Protein AF-D5APV6-F1 (afdb_monomer)

Mean predicted aligned error: 14.96 Å

Foldseek 3Di:
DDPPVVVVLVPVLCVQCVPQDLLVLLVVLVVCVVVVNPVVSVVSVVVSLVVSLVSVVVVVDDPVSSVVSSVVSVVSNQVSNCVVPNPCSVPPDPPPPDPPPDPPPDDPPPPPVPPPPDDDDD

Organism: Rhodobacter capsulatus (strain ATCC BAA-309 / NBRC 16581 / SB1003) (NCBI:txid272942)

Solvent-accessible surface area (backbone atoms only — not comparable to full-atom values): 7683 Å² total; per-residue (Å²): 135,74,73,72,67,62,68,59,53,81,68,41,50,60,74,70,41,77,86,67,57,39,58,66,50,28,61,65,37,46,67,31,56,74,72,63,36,57,66,62,36,49,51,54,50,50,58,52,50,51,53,52,51,54,51,41,55,76,68,69,56,56,68,70,58,48,51,49,50,52,51,52,51,51,50,50,26,50,52,38,31,31,73,73,59,36,78,70,58,70,55,84,68,81,73,70,75,69,79,76,74,74,85,72,78,74,86,76,80,78,80,78,78,84,80,81,84,88,84,82,83,135

Radius of gyration: 28.28 Å; Cα contacts (8 Å, |Δi|>4): 50; chains: 1; bounding box: 98×30×50 Å

pLDDT: mean 72.47, std 19.52, range [34.53, 94.06]

Structure (mmCIF, N/CA/C/O backbone):
data_AF-D5APV6-F1
#
_entry.id   AF-D5APV6-F1
#
loop_
_atom_site.group_PDB
_atom_site.id
_atom_site.type_symbol
_atom_site.label_atom_id
_atom_site.label_alt_id
_atom_site.label_comp_id
_atom_site.label_asym_id
_atom_site.label_entity_id
_atom_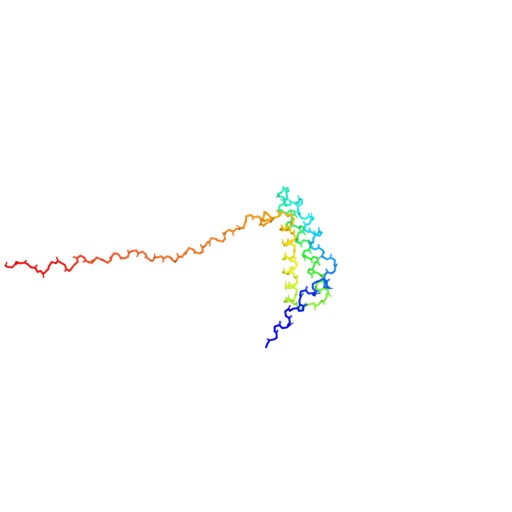site.label_seq_id
_atom_site.pdbx_PDB_ins_code
_atom_site.Cartn_x
_atom_site.Cartn_y
_atom_site.Cartn_z
_atom_site.occupancy
_atom_site.B_iso_or_equiv
_atom_site.auth_seq_id
_atom_site.auth_comp_id
_atom_site.auth_asym_id
_atom_site.auth_atom_id
_atom_site.pdbx_PDB_model_num
ATOM 1 N N . MET A 1 1 ? 2.315 -11.893 30.596 1.00 41.44 1 MET A N 1
ATOM 2 C CA . MET A 1 1 ? 1.954 -10.837 29.633 1.00 41.44 1 MET A CA 1
ATOM 3 C C . MET A 1 1 ? 1.906 -11.501 28.280 1.00 41.44 1 MET A C 1
ATOM 5 O O . MET A 1 1 ? 2.882 -12.118 27.885 1.00 41.44 1 MET A O 1
ATOM 9 N N . ASP A 1 2 ? 0.716 -11.502 27.704 1.00 45.28 2 ASP A N 1
ATOM 10 C CA . ASP A 1 2 ? 0.245 -12.411 26.666 1.00 45.28 2 ASP A CA 1
ATOM 11 C C . ASP A 1 2 ? 0.792 -12.068 25.271 1.00 45.28 2 ASP A C 1
ATOM 13 O O . ASP A 1 2 ? 0.326 -11.124 24.632 1.00 45.28 2 ASP A O 1
ATOM 17 N N . ASP A 1 3 ? 1.728 -12.884 24.782 1.00 49.00 3 ASP A N 1
ATOM 18 C CA . ASP A 1 3 ? 2.183 -12.913 23.378 1.00 49.00 3 ASP A CA 1
ATOM 19 C C . ASP A 1 3 ? 1.057 -13.334 22.403 1.00 49.00 3 ASP A C 1
ATOM 21 O O . ASP A 1 3 ? 1.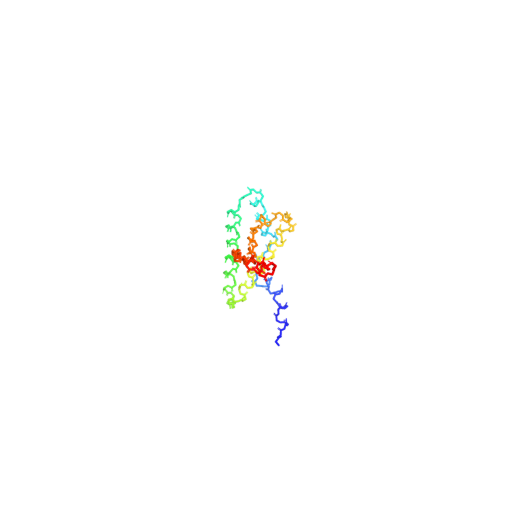106 -13.065 21.203 1.00 49.00 3 ASP A O 1
ATOM 25 N N . ASP A 1 4 ? -0.026 -13.916 22.929 1.00 46.50 4 ASP A N 1
ATOM 26 C CA . ASP A 1 4 ? -1.188 -14.402 22.172 1.00 46.50 4 ASP A CA 1
ATOM 27 C C . ASP A 1 4 ? -2.012 -13.268 21.519 1.00 46.50 4 ASP A C 1
ATOM 29 O O . ASP A 1 4 ? -2.756 -13.475 20.561 1.00 46.50 4 ASP A O 1
ATOM 33 N N . LYS A 1 5 ? -1.844 -12.016 21.976 1.00 49.22 5 LYS A N 1
ATOM 34 C CA . LYS A 1 5 ? -2.562 -10.858 21.413 1.00 49.22 5 LYS A CA 1
ATOM 35 C C . LYS A 1 5 ? -1.979 -10.337 20.098 1.00 49.22 5 LYS A C 1
ATOM 37 O O . LYS A 1 5 ? -2.691 -9.631 19.384 1.00 49.22 5 LYS A O 1
ATOM 42 N N . LEU A 1 6 ? -0.731 -10.673 19.754 1.00 46.94 6 LEU A N 1
ATOM 43 C CA . LEU A 1 6 ? -0.121 -10.212 18.500 1.00 46.94 6 LEU A CA 1
ATOM 44 C C . LEU A 1 6 ? -0.625 -11.008 17.286 1.00 46.94 6 LEU A C 1
ATOM 46 O O . LEU A 1 6 ? -0.838 -10.437 16.217 1.00 46.94 6 LEU A O 1
ATOM 50 N N . PHE A 1 7 ? -0.892 -12.307 17.452 1.00 41.31 7 PHE A N 1
ATOM 51 C CA . PHE A 1 7 ? -1.325 -13.180 16.353 1.00 41.31 7 PHE A CA 1
ATOM 52 C C . PHE A 1 7 ? -2.743 -12.880 15.849 1.00 41.31 7 PHE A C 1
ATOM 54 O O . PHE A 1 7 ? -3.056 -13.125 14.683 1.00 41.31 7 PHE A O 1
ATOM 61 N N . VAL A 1 8 ? -3.591 -12.265 16.681 1.00 48.31 8 VAL A N 1
ATOM 62 C CA . VAL A 1 8 ? -4.930 -11.816 16.269 1.00 48.31 8 VAL A CA 1
ATOM 63 C C . VAL A 1 8 ? -4.845 -10.734 15.181 1.00 48.31 8 VAL A C 1
ATOM 65 O O . VAL A 1 8 ? -5.733 -10.642 14.334 1.00 48.31 8 VAL A O 1
ATOM 68 N N . ILE A 1 9 ? -3.755 -9.963 15.120 1.00 52.09 9 ILE A N 1
ATOM 69 C CA . ILE A 1 9 ? -3.643 -8.774 14.264 1.00 52.09 9 ILE A CA 1
ATOM 70 C C . ILE A 1 9 ? -3.528 -9.141 12.771 1.00 52.09 9 ILE A C 1
ATOM 72 O O . ILE A 1 9 ? -4.154 -8.485 11.932 1.00 52.09 9 ILE A O 1
ATOM 76 N N . TRP A 1 10 ? -2.871 -10.257 12.430 1.00 45.38 10 TRP A N 1
ATOM 77 C CA . TRP A 1 10 ? -2.580 -10.620 11.032 1.00 45.38 10 TRP A CA 1
ATOM 78 C C . TRP A 1 10 ? -3.821 -10.992 10.195 1.00 45.38 10 TRP A C 1
ATOM 80 O O . TRP A 1 10 ? -3.810 -10.830 8.979 1.00 45.38 10 TRP A O 1
ATOM 90 N N . GLY A 1 11 ? -4.924 -11.406 10.833 1.00 52.12 11 GLY A N 1
ATOM 91 C CA . GLY A 1 11 ? -6.225 -11.641 10.180 1.00 52.12 11 GLY A CA 1
ATOM 92 C C . GLY A 1 11 ? -7.255 -10.524 10.395 1.00 52.12 11 GLY A C 1
ATOM 93 O O . GLY A 1 11 ? -8.374 -10.591 9.877 1.00 52.12 11 GLY A O 1
ATOM 94 N N . THR A 1 12 ? -6.922 -9.492 11.183 1.00 62.53 12 THR A N 1
ATOM 95 C CA . THR A 1 12 ? -7.865 -8.398 11.467 1.00 62.53 12 THR A CA 1
ATOM 96 C C . THR A 1 12 ? -7.898 -7.390 10.323 1.00 62.53 12 THR A C 1
ATOM 98 O O . THR A 1 12 ? -8.957 -6.833 10.040 1.00 62.53 12 THR A O 1
ATOM 101 N N . ARG A 1 13 ? -6.775 -7.174 9.623 1.00 71.38 13 ARG A N 1
ATOM 102 C CA . ARG A 1 13 ? -6.676 -6.163 8.558 1.00 71.38 13 ARG A CA 1
ATOM 103 C C . ARG A 1 13 ? -7.689 -6.394 7.438 1.00 71.38 13 ARG A C 1
ATOM 105 O O . ARG A 1 13 ? -8.419 -5.465 7.114 1.00 71.38 13 ARG A O 1
ATOM 112 N N . GLU A 1 14 ? -7.787 -7.605 6.893 1.00 70.38 14 GLU A N 1
ATOM 113 C CA . GLU A 1 14 ? -8.731 -7.922 5.805 1.00 70.38 14 GLU A CA 1
ATOM 114 C C . GLU A 1 14 ? -10.193 -7.718 6.236 1.00 70.38 14 GLU A C 1
ATOM 116 O O . GLU A 1 14 ? -11.013 -7.218 5.468 1.00 70.38 14 GLU A O 1
ATOM 121 N N . LYS A 1 15 ? -10.517 -7.996 7.506 1.00 71.88 15 LYS A N 1
ATOM 122 C CA . LYS A 1 15 ? -11.850 -7.735 8.080 1.00 71.88 15 LYS A CA 1
ATOM 123 C C . LYS A 1 15 ? -12.109 -6.244 8.327 1.00 71.88 15 LYS A C 1
ATOM 125 O O . LYS A 1 15 ? -13.247 -5.773 8.245 1.00 71.88 15 LYS A O 1
ATOM 130 N N . LEU A 1 16 ? -11.071 -5.483 8.668 1.00 75.62 16 LEU A N 1
ATOM 131 C CA . LEU A 1 16 ? -11.169 -4.050 8.946 1.00 75.62 16 LEU A CA 1
ATOM 132 C C . LEU A 1 16 ? -11.151 -3.204 7.670 1.00 75.62 16 LEU A C 1
ATOM 134 O O . LEU A 1 16 ? -11.786 -2.149 7.642 1.00 75.62 16 LEU A O 1
ATOM 138 N N . LEU A 1 17 ? -10.481 -3.676 6.621 1.00 81.38 17 LEU A N 1
ATOM 139 C CA . LEU A 1 17 ? -10.252 -2.978 5.359 1.00 81.38 17 LEU A CA 1
ATOM 140 C C . LEU A 1 17 ? -10.578 -3.870 4.138 1.00 81.38 17 LEU A C 1
ATOM 142 O O . LEU A 1 17 ? -9.733 -4.025 3.259 1.00 81.38 17 LEU A O 1
ATOM 146 N N . PRO A 1 18 ? -11.809 -4.401 4.005 1.00 76.12 18 PRO A N 1
ATOM 147 C CA . PRO A 1 18 ? -12.152 -5.367 2.951 1.00 76.12 18 PRO A CA 1
ATOM 148 C C . PRO A 1 18 ? -12.077 -4.807 1.518 1.00 76.12 18 PRO A C 1
ATOM 150 O O . PRO A 1 18 ? -12.103 -5.565 0.558 1.00 76.12 18 PRO A O 1
ATOM 153 N N . GLY A 1 19 ? -12.005 -3.482 1.353 1.00 81.31 19 GLY A N 1
ATOM 154 C CA . GLY A 1 19 ? -11.881 -2.817 0.048 1.00 81.31 19 GLY A CA 1
ATOM 155 C C . GLY A 1 19 ? -10.459 -2.383 -0.319 1.00 81.31 19 GLY A C 1
ATOM 156 O O . GLY A 1 19 ? -10.285 -1.663 -1.301 1.00 81.31 19 GLY A O 1
ATOM 157 N N . PHE A 1 20 ? -9.457 -2.740 0.487 1.00 86.44 20 PHE A N 1
ATOM 158 C CA . PHE A 1 20 ? -8.072 -2.314 0.290 1.00 86.44 20 PHE A CA 1
ATOM 159 C C . PHE A 1 20 ? -7.225 -3.485 -0.198 1.00 86.44 20 PHE A C 1
ATOM 161 O O . PHE A 1 20 ? -6.482 -4.075 0.575 1.00 86.44 20 PHE A O 1
ATOM 168 N N . ASP A 1 21 ? -7.344 -3.785 -1.491 1.00 89.50 21 ASP A N 1
ATOM 169 C CA . ASP A 1 21 ? -6.512 -4.773 -2.182 1.00 89.50 21 ASP A CA 1
ATOM 170 C C . ASP A 1 21 ? -5.126 -4.178 -2.489 1.00 89.50 21 ASP A C 1
ATOM 172 O O . ASP A 1 21 ? -4.964 -3.339 -3.385 1.00 89.50 21 ASP A O 1
ATOM 176 N N . GLU A 1 22 ? -4.120 -4.603 -1.723 1.00 89.38 22 GLU A N 1
ATOM 177 C CA . GLU A 1 22 ? -2.724 -4.194 -1.876 1.00 89.38 22 GLU A CA 1
ATOM 178 C C . GLU A 1 22 ? -2.133 -4.533 -3.245 1.00 89.38 22 GLU A C 1
ATOM 180 O O . GLU A 1 22 ? -1.335 -3.755 -3.769 1.00 89.38 22 GLU A O 1
ATOM 185 N N . ARG A 1 23 ? -2.531 -5.653 -3.851 1.00 88.12 23 ARG A N 1
ATOM 186 C CA . ARG A 1 23 ? -1.967 -6.138 -5.110 1.00 88.12 23 ARG A CA 1
ATOM 187 C C . ARG A 1 23 ? -2.520 -5.348 -6.2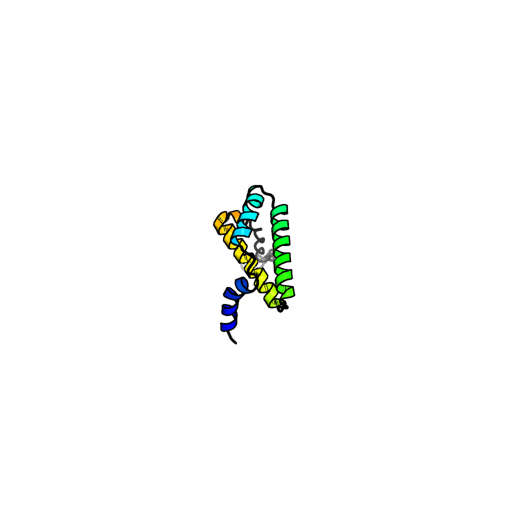81 1.00 88.12 23 ARG A C 1
ATOM 189 O O . ARG A 1 23 ? -1.763 -4.899 -7.147 1.00 88.12 23 ARG A O 1
ATOM 196 N N . ALA A 1 24 ? -3.834 -5.133 -6.302 1.00 90.69 24 ALA A N 1
ATOM 197 C CA . ALA A 1 24 ? -4.468 -4.258 -7.282 1.00 90.69 24 ALA A CA 1
ATOM 198 C C . ALA A 1 24 ? -3.928 -2.826 -7.164 1.00 90.69 24 ALA A C 1
ATOM 200 O O . ALA A 1 24 ? -3.614 -2.185 -8.171 1.00 90.69 24 ALA A O 1
ATOM 201 N N . PHE A 1 25 ? -3.747 -2.343 -5.933 1.00 92.44 25 PHE A N 1
ATOM 202 C CA . PHE A 1 25 ? -3.187 -1.023 -5.698 1.00 92.44 25 PHE A CA 1
ATOM 203 C C . PHE A 1 25 ? -1.715 -0.920 -6.137 1.00 92.44 25 PHE A C 1
ATOM 205 O O . PHE A 1 25 ? -1.360 0.020 -6.852 1.00 92.44 25 PHE A O 1
ATOM 212 N N . ALA A 1 26 ? -0.867 -1.901 -5.818 1.00 91.00 26 ALA A N 1
ATOM 213 C CA . ALA A 1 26 ? 0.523 -1.949 -6.274 1.00 91.00 26 ALA A CA 1
ATOM 214 C C . ALA A 1 26 ? 0.618 -1.923 -7.808 1.00 91.00 26 ALA A C 1
ATOM 216 O O . ALA A 1 26 ? 1.395 -1.143 -8.360 1.00 91.00 26 ALA A O 1
ATOM 217 N N . ARG A 1 27 ? -0.239 -2.674 -8.515 1.00 91.50 27 ARG A N 1
ATOM 218 C CA . ARG A 1 27 ? -0.331 -2.633 -9.988 1.00 91.50 27 ARG A CA 1
ATOM 219 C C . ARG A 1 27 ? -0.660 -1.244 -10.537 1.00 91.50 27 ARG A C 1
ATOM 221 O O . ARG A 1 27 ? -0.181 -0.902 -11.612 1.00 91.50 27 ARG A O 1
ATOM 228 N N . SER A 1 28 ? -1.435 -0.435 -9.813 1.00 92.06 28 SER A N 1
ATOM 229 C CA . SER A 1 28 ? -1.731 0.949 -10.215 1.00 92.06 28 SER A CA 1
ATOM 230 C C . SER A 1 28 ? -0.549 1.909 -10.015 1.00 92.06 28 SER A C 1
ATOM 232 O O . SER A 1 28 ? -0.415 2.880 -10.757 1.00 92.06 28 SER A O 1
ATOM 234 N N . LEU A 1 29 ? 0.340 1.621 -9.055 1.00 90.44 29 LEU A N 1
ATOM 235 C CA . LEU A 1 29 ? 1.544 2.415 -8.792 1.00 90.44 29 LEU A CA 1
ATOM 236 C C . LEU A 1 29 ? 2.681 2.119 -9.773 1.00 90.44 29 LEU A C 1
ATOM 238 O O . LEU A 1 29 ? 3.418 3.031 -10.142 1.00 90.44 29 LEU A O 1
ATOM 242 N N . VAL A 1 30 ? 2.824 0.862 -10.198 1.00 89.19 30 VAL A N 1
ATOM 243 C CA . VAL A 1 30 ? 3.878 0.402 -11.121 1.00 89.19 30 VAL A CA 1
ATOM 244 C C . VAL A 1 30 ? 4.051 1.307 -12.350 1.00 89.19 30 VAL A C 1
ATOM 246 O O . VAL A 1 30 ? 5.162 1.804 -12.529 1.00 89.19 30 VAL A O 1
ATOM 249 N N . PRO A 1 31 ? 3.011 1.637 -13.146 1.00 89.56 31 PRO A N 1
ATOM 250 C CA . PRO A 1 31 ? 3.191 2.469 -14.336 1.00 89.56 31 PRO A CA 1
ATOM 251 C C . PRO A 1 31 ? 3.655 3.899 -14.024 1.00 89.56 31 PRO A C 1
ATOM 253 O O . PRO A 1 31 ? 4.327 4.507 -14.853 1.00 89.56 31 PRO A O 1
ATOM 256 N N . LEU A 1 32 ? 3.321 4.450 -12.851 1.00 89.00 32 LEU A N 1
ATOM 257 C CA . LEU A 1 32 ? 3.812 5.767 -12.424 1.00 89.00 32 LEU A CA 1
ATOM 258 C C . LEU A 1 32 ? 5.297 5.687 -12.063 1.00 89.00 32 LEU A C 1
ATOM 260 O O . LEU A 1 32 ? 6.097 6.511 -12.501 1.00 89.00 32 LEU A O 1
ATOM 264 N N . LEU A 1 33 ? 5.676 4.648 -11.317 1.00 87.69 33 LEU A N 1
ATOM 265 C CA . LEU A 1 33 ? 7.059 4.417 -10.911 1.00 87.69 33 LEU A CA 1
ATOM 266 C C . LEU A 1 33 ? 7.974 4.078 -12.096 1.00 87.69 33 LEU A C 1
ATOM 268 O O . LEU A 1 33 ? 9.124 4.515 -12.103 1.00 87.69 33 LEU A O 1
ATOM 272 N N . ASP A 1 34 ? 7.479 3.348 -13.096 1.00 87.56 34 ASP A N 1
ATOM 273 C CA . ASP A 1 34 ? 8.229 3.010 -14.314 1.00 87.56 34 ASP A CA 1
ATOM 274 C C . ASP A 1 34 ? 8.456 4.226 -15.219 1.00 87.56 34 ASP A C 1
ATOM 276 O O . ASP A 1 34 ? 9.503 4.337 -15.850 1.00 87.56 34 ASP A O 1
ATOM 280 N N . ARG A 1 35 ? 7.526 5.190 -15.227 1.00 87.50 35 ARG A N 1
ATOM 281 C CA . ARG A 1 35 ? 7.697 6.485 -15.914 1.00 87.50 35 ARG A CA 1
ATOM 282 C C . ARG A 1 35 ? 8.561 7.479 -15.131 1.00 87.50 35 ARG A C 1
ATOM 284 O O . ARG A 1 35 ? 8.816 8.574 -15.619 1.00 87.50 35 ARG A O 1
ATOM 291 N N . GLY A 1 36 ? 8.970 7.134 -13.909 1.00 86.00 36 GLY A N 1
ATOM 292 C CA . GLY A 1 36 ? 9.692 8.037 -13.013 1.00 86.00 36 GLY A CA 1
ATOM 293 C C . GLY A 1 36 ? 8.815 9.094 -12.329 1.00 86.00 36 GLY A C 1
ATOM 294 O O . GLY A 1 36 ? 9.348 9.959 -11.634 1.00 86.00 36 GLY A O 1
ATOM 295 N N . ASP A 1 37 ? 7.486 9.015 -12.453 1.00 88.75 37 ASP A N 1
ATOM 296 C CA . ASP A 1 37 ? 6.543 9.930 -11.804 1.00 88.75 37 ASP A CA 1
ATOM 297 C C . ASP A 1 37 ? 6.351 9.575 -10.321 1.00 88.75 37 ASP A C 1
ATOM 299 O O . ASP A 1 37 ? 5.363 8.979 -9.877 1.00 88.75 37 ASP A O 1
ATOM 303 N N . ARG A 1 38 ? 7.347 9.955 -9.519 1.00 87.44 38 ARG A N 1
ATOM 304 C CA . ARG A 1 38 ? 7.320 9.760 -8.064 1.00 87.44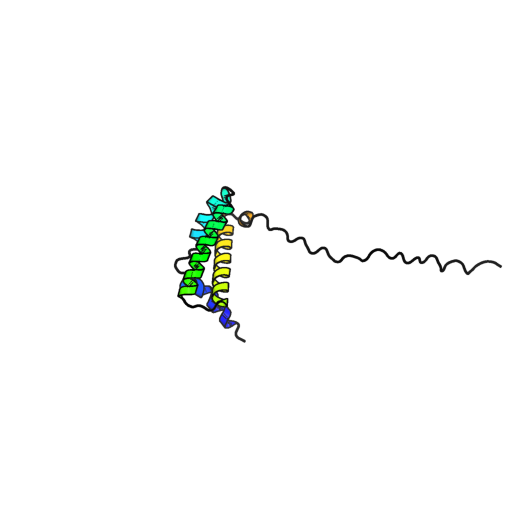 38 ARG A CA 1
ATOM 305 C C . ARG A 1 38 ? 6.278 10.640 -7.379 1.00 87.44 38 ARG A C 1
ATOM 307 O O . ARG A 1 38 ? 5.743 10.239 -6.343 1.00 87.44 38 ARG A O 1
ATOM 314 N N . ALA A 1 39 ? 5.996 11.822 -7.925 1.00 88.44 39 ALA A N 1
ATOM 315 C CA . ALA A 1 39 ? 5.027 12.751 -7.354 1.00 88.44 39 ALA A CA 1
ATOM 316 C C . ALA A 1 39 ? 3.607 12.186 -7.477 1.00 88.44 39 ALA A C 1
ATOM 318 O O . ALA A 1 39 ? 2.895 12.105 -6.473 1.00 88.44 39 ALA A O 1
ATOM 319 N N . GLY A 1 40 ? 3.240 11.698 -8.665 1.00 90.12 40 GLY A N 1
ATOM 320 C CA . GLY A 1 40 ? 1.974 11.017 -8.915 1.00 90.12 40 GLY A CA 1
ATOM 321 C C . GLY A 1 40 ? 1.824 9.753 -8.073 1.00 90.12 40 GLY A C 1
ATOM 322 O O . GLY A 1 40 ? 0.798 9.573 -7.417 1.00 90.12 40 GLY A O 1
ATOM 323 N N . ALA A 1 41 ? 2.869 8.920 -7.993 1.00 90.06 41 ALA A N 1
ATOM 324 C CA . ALA A 1 41 ? 2.858 7.728 -7.141 1.00 90.06 41 ALA A CA 1
ATOM 325 C C . ALA A 1 41 ? 2.642 8.076 -5.653 1.00 90.06 41 ALA A C 1
ATOM 327 O O . ALA A 1 41 ? 1.841 7.441 -4.965 1.00 90.06 41 ALA A O 1
ATOM 328 N N . THR A 1 42 ? 3.303 9.130 -5.163 1.00 90.81 42 THR A N 1
ATOM 329 C CA . THR A 1 42 ? 3.162 9.602 -3.775 1.00 90.81 42 THR A CA 1
ATOM 330 C C . THR A 1 42 ? 1.770 10.169 -3.505 1.00 90.81 42 THR A C 1
ATOM 332 O O . THR A 1 42 ? 1.190 9.898 -2.452 1.00 90.81 42 THR A O 1
ATOM 335 N N . ALA A 1 43 ? 1.210 10.935 -4.443 1.00 93.06 43 ALA A N 1
ATOM 336 C CA . ALA A 1 43 ? -0.141 11.475 -4.328 1.00 93.06 43 ALA A CA 1
ATOM 337 C C . ALA A 1 43 ? -1.191 10.353 -4.318 1.00 93.06 43 ALA A C 1
ATOM 339 O O . ALA A 1 43 ? -2.081 10.344 -3.465 1.00 93.06 43 ALA A O 1
ATOM 340 N N . LEU A 1 44 ? -1.049 9.363 -5.206 1.00 93.38 44 LEU A N 1
ATOM 341 C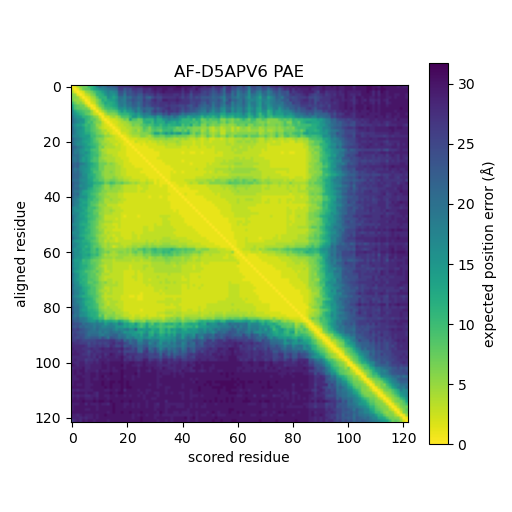 CA . LEU A 1 44 ? -1.934 8.201 -5.266 1.00 93.38 44 LEU A CA 1
ATOM 342 C C . LEU A 1 44 ? -1.881 7.387 -3.964 1.00 93.38 44 LEU A C 1
ATOM 344 O O . LEU A 1 44 ? -2.929 7.045 -3.409 1.00 93.38 44 LEU A O 1
ATOM 348 N N . TRP A 1 45 ? -0.675 7.152 -3.437 1.00 93.06 45 TRP A N 1
ATOM 349 C CA . TRP A 1 45 ? -0.463 6.535 -2.127 1.00 93.06 45 TRP A CA 1
ATOM 350 C C . TRP A 1 45 ? -1.134 7.317 -0.997 1.00 93.06 45 TRP A C 1
ATOM 352 O O . TRP A 1 45 ? -1.890 6.737 -0.217 1.00 93.06 45 TRP A O 1
ATOM 362 N N . ARG A 1 46 ? -0.911 8.636 -0.918 1.00 93.00 46 ARG A N 1
ATOM 363 C CA . ARG A 1 46 ? -1.500 9.486 0.127 1.00 93.00 46 ARG A CA 1
ATOM 364 C C . ARG A 1 46 ? -3.026 9.411 0.105 1.00 93.00 46 ARG A C 1
ATOM 366 O O . ARG A 1 46 ? -3.629 9.161 1.145 1.00 93.00 46 ARG A O 1
ATOM 373 N N . ASN A 1 47 ? -3.635 9.527 -1.072 1.00 94.06 47 ASN A N 1
ATOM 374 C CA . ASN A 1 47 ? -5.088 9.457 -1.237 1.00 94.06 47 ASN A CA 1
ATOM 375 C C . ASN A 1 47 ? -5.661 8.088 -0.847 1.00 94.06 47 ASN A C 1
ATOM 377 O O . ASN A 1 47 ? -6.765 7.988 -0.309 1.00 94.06 47 ASN A O 1
ATOM 381 N N . TRP A 1 48 ? -4.944 7.004 -1.138 1.00 92.69 48 TRP A N 1
ATOM 382 C CA . TRP A 1 48 ? -5.362 5.662 -0.738 1.00 92.69 48 TRP A CA 1
ATOM 383 C C . TRP A 1 48 ? -5.224 5.455 0.775 1.00 92.69 48 TRP A C 1
ATOM 385 O O . TRP A 1 48 ? -6.178 5.022 1.422 1.00 92.69 48 TRP A O 1
ATOM 395 N N . ARG A 1 49 ? -4.105 5.887 1.366 1.00 92.69 49 ARG A N 1
ATOM 396 C CA . ARG A 1 49 ? -3.872 5.852 2.815 1.00 92.69 49 ARG A CA 1
ATOM 397 C C . ARG A 1 49 ? -4.904 6.672 3.589 1.00 92.69 49 ARG A C 1
ATOM 399 O O . ARG A 1 49 ? -5.437 6.188 4.580 1.00 92.69 49 ARG A O 1
ATOM 406 N N . GLU A 1 50 ? -5.230 7.882 3.141 1.00 93.38 50 GLU A N 1
ATOM 407 C CA . GLU A 1 50 ? -6.260 8.711 3.782 1.00 93.38 50 GLU A CA 1
ATOM 408 C C . GLU A 1 50 ? -7.635 8.041 3.768 1.00 93.38 50 GLU A C 1
ATOM 410 O O . GLU A 1 50 ? -8.356 8.086 4.765 1.00 93.38 50 GLU A O 1
ATOM 415 N N . ARG A 1 51 ? -7.996 7.366 2.669 1.00 92.44 51 ARG A N 1
ATOM 416 C CA . ARG A 1 51 ? -9.234 6.578 2.618 1.00 92.44 51 ARG A CA 1
ATOM 417 C C . ARG A 1 51 ? -9.222 5.451 3.650 1.00 92.44 51 ARG A C 1
ATOM 419 O O . ARG A 1 51 ? -10.232 5.270 4.325 1.00 92.44 51 ARG A O 1
ATOM 426 N N . ALA A 1 52 ? -8.102 4.742 3.811 1.00 90.88 52 ALA A N 1
ATOM 427 C CA . ALA A 1 52 ? -7.968 3.696 4.828 1.00 90.88 52 ALA A CA 1
ATOM 428 C C . ALA A 1 52 ? -8.136 4.269 6.242 1.00 90.88 52 ALA A C 1
ATOM 430 O O . ALA A 1 52 ? -8.935 3.757 7.023 1.00 90.88 52 ALA A O 1
ATOM 431 N N . VAL A 1 53 ? -7.464 5.386 6.543 1.00 91.25 53 VAL A N 1
ATOM 432 C CA . VAL A 1 53 ? -7.570 6.072 7.842 1.00 91.25 53 VAL A CA 1
ATOM 433 C C . VAL A 1 53 ? -9.017 6.460 8.147 1.00 91.25 53 VAL A C 1
ATOM 435 O O . VAL A 1 53 ? -9.511 6.131 9.223 1.00 91.25 53 VAL A O 1
ATOM 438 N N . ARG A 1 54 ? -9.738 7.056 7.187 1.00 91.50 54 ARG A N 1
ATOM 439 C CA . ARG A 1 54 ? -11.155 7.426 7.367 1.00 91.50 54 ARG A CA 1
ATOM 440 C C . ARG A 1 54 ? -12.049 6.214 7.644 1.00 91.50 54 ARG A C 1
ATOM 442 O O . ARG A 1 54 ? -13.012 6.322 8.399 1.00 91.50 54 ARG A O 1
ATOM 449 N N . VAL A 1 55 ? -11.763 5.055 7.044 1.00 90.56 55 VAL A N 1
ATOM 450 C CA . VAL A 1 55 ? -12.507 3.812 7.324 1.00 90.56 55 VAL A CA 1
ATOM 451 C C . VAL A 1 55 ? -12.239 3.324 8.748 1.00 90.56 55 VAL A C 1
ATOM 453 O O . VAL A 1 55 ? -13.182 2.960 9.453 1.00 90.56 55 VAL A O 1
ATOM 456 N N . LEU A 1 56 ? -10.983 3.363 9.196 1.00 88.81 56 LEU A N 1
ATOM 457 C CA . LEU A 1 56 ? -10.602 2.969 10.556 1.00 88.81 56 LEU A CA 1
ATOM 458 C C . LEU A 1 56 ? -11.172 3.929 11.616 1.00 88.81 56 LEU A C 1
ATOM 460 O O . LEU A 1 56 ? -11.614 3.485 12.675 1.00 88.81 56 LEU A O 1
ATOM 464 N N . GLU A 1 57 ? -11.235 5.227 11.314 1.00 89.25 57 GLU A N 1
ATOM 465 C CA . GLU A 1 57 ? -11.874 6.252 12.153 1.00 89.25 57 GLU A CA 1
ATOM 466 C C . GLU A 1 57 ? -13.368 6.009 12.338 1.00 89.25 57 GLU A C 1
ATOM 468 O O . GLU A 1 57 ? -13.871 6.038 13.461 1.00 89.25 57 GLU A O 1
ATOM 473 N N . ARG A 1 58 ? -14.083 5.695 11.253 1.00 90.19 58 ARG A N 1
ATOM 474 C CA . ARG A 1 58 ? -15.516 5.368 11.317 1.00 90.19 58 ARG A CA 1
ATOM 475 C C . ARG A 1 58 ? -15.797 4.138 12.178 1.00 90.19 58 ARG A C 1
ATOM 477 O O . ARG A 1 58 ? -16.852 4.062 12.797 1.00 90.19 58 ARG A O 1
ATOM 484 N N . LYS A 1 59 ? -14.849 3.200 12.245 1.00 85.00 59 LYS A N 1
ATOM 485 C CA . LYS A 1 59 ? -14.918 2.005 13.098 1.00 85.00 59 LYS A CA 1
ATOM 486 C C . LYS A 1 59 ? -14.550 2.278 14.565 1.00 85.00 59 LYS A C 1
ATOM 488 O O . LYS A 1 59 ? -14.613 1.350 15.363 1.00 85.00 59 LYS A O 1
ATOM 493 N N . ARG A 1 60 ? -14.207 3.524 14.929 1.00 85.06 60 ARG A N 1
ATOM 494 C CA . ARG A 1 60 ? -13.861 3.967 16.296 1.00 85.06 60 ARG A CA 1
ATOM 495 C C . ARG A 1 60 ? -12.748 3.137 16.950 1.00 85.06 60 ARG A C 1
ATOM 497 O O . ARG A 1 60 ? -12.800 2.8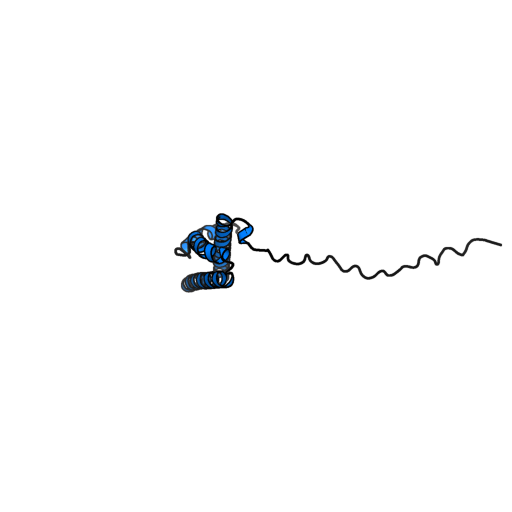44 18.141 1.00 85.06 60 ARG A O 1
ATOM 504 N N . LEU A 1 61 ? -11.745 2.746 16.164 1.00 80.25 61 LEU A N 1
ATOM 505 C CA . LEU A 1 61 ? -10.602 1.990 16.673 1.00 80.25 61 LEU A CA 1
ATOM 506 C C . LEU A 1 61 ? -9.634 2.888 17.468 1.00 80.25 61 LEU A C 1
ATOM 508 O O . LEU A 1 61 ? -9.441 4.046 17.084 1.00 80.25 61 LEU A O 1
ATOM 512 N N . PRO A 1 62 ? -8.964 2.353 18.506 1.00 85.81 62 PRO A N 1
ATOM 513 C CA . PRO A 1 62 ? -7.896 3.055 19.214 1.00 85.81 62 PRO A CA 1
ATOM 514 C C . PRO A 1 62 ? -6.761 3.484 18.281 1.00 85.81 62 PRO A C 1
ATOM 516 O O . PRO A 1 62 ? -6.395 2.749 17.363 1.00 85.81 62 PRO A O 1
ATOM 519 N N . ASP A 1 63 ? -6.156 4.638 18.551 1.00 84.56 63 ASP A N 1
ATOM 520 C CA . ASP A 1 63 ? -5.098 5.250 17.730 1.00 84.56 63 ASP A CA 1
ATOM 521 C C . ASP A 1 63 ? -3.946 4.292 17.435 1.00 84.56 63 ASP A C 1
ATOM 523 O O . ASP A 1 63 ? -3.506 4.188 16.292 1.00 84.56 63 ASP A O 1
ATOM 527 N N . LEU A 1 64 ? -3.525 3.529 18.444 1.00 84.31 64 LEU A N 1
ATOM 528 C CA . LEU A 1 64 ? -2.441 2.558 18.331 1.00 84.31 64 LEU A CA 1
ATOM 529 C C . LEU A 1 64 ? -2.796 1.416 17.360 1.00 84.31 64 LEU A C 1
ATOM 531 O O . LEU A 1 64 ? -1.983 1.037 16.522 1.00 84.31 64 LEU A O 1
ATOM 535 N N . MET A 1 65 ? -4.044 0.933 17.381 1.00 82.56 65 MET A N 1
ATOM 536 C CA . MET A 1 65 ? -4.521 -0.055 16.403 1.00 82.56 65 MET A CA 1
ATOM 537 C C . MET A 1 65 ? -4.647 0.544 15.002 1.00 82.56 65 MET A C 1
ATOM 539 O O . MET A 1 65 ? -4.356 -0.134 14.017 1.00 82.56 65 MET A O 1
ATOM 543 N N . ARG A 1 66 ? -5.069 1.811 14.891 1.00 85.88 66 ARG A N 1
ATOM 544 C CA . ARG A 1 66 ? -5.140 2.509 13.599 1.00 85.88 66 ARG A CA 1
ATOM 545 C C . ARG A 1 66 ? -3.752 2.639 12.979 1.00 85.88 66 ARG A C 1
ATOM 547 O O . ARG A 1 66 ? -3.599 2.354 11.795 1.00 85.88 66 ARG A O 1
ATOM 554 N N . GLN A 1 67 ? -2.758 3.027 13.775 1.00 87.06 67 GLN A N 1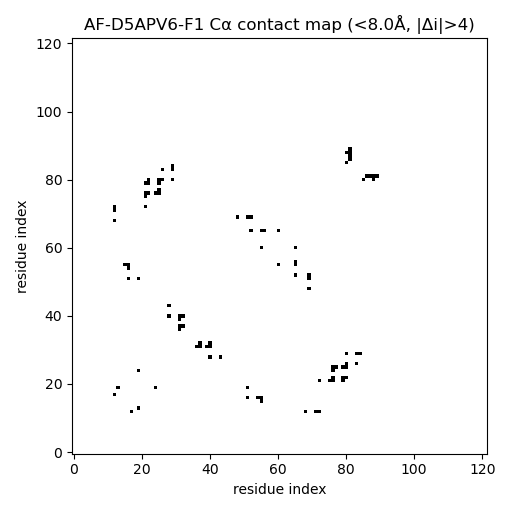
ATOM 555 C CA . GLN A 1 67 ? -1.361 3.105 13.348 1.00 87.06 67 GLN A CA 1
ATOM 556 C C . GLN A 1 67 ? -0.859 1.743 12.868 1.00 87.06 67 GLN A C 1
ATOM 558 O O . GLN A 1 67 ? -0.425 1.649 11.722 1.00 87.06 67 GLN A O 1
ATOM 563 N N . HIS A 1 68 ? -1.048 0.689 13.665 1.00 86.81 68 HIS A N 1
ATOM 564 C CA . HIS A 1 68 ? -0.634 -0.665 13.293 1.00 86.81 68 HIS A CA 1
ATOM 565 C C . HIS A 1 68 ? -1.284 -1.142 11.984 1.00 86.81 68 HIS A C 1
ATOM 567 O O . HIS A 1 68 ? -0.603 -1.636 11.091 1.00 86.81 68 HIS A O 1
ATOM 573 N N . CYS A 1 69 ? -2.593 -0.928 11.803 1.00 87.06 69 CYS A N 1
ATOM 574 C CA . CYS A 1 69 ? -3.286 -1.315 10.567 1.00 87.06 69 CYS A CA 1
ATOM 575 C C . CYS A 1 69 ? -2.726 -0.596 9.330 1.00 87.06 69 CYS A C 1
ATOM 577 O O . CYS A 1 69 ? -2.671 -1.168 8.242 1.00 87.06 69 CYS A O 1
ATOM 579 N N . ILE A 1 70 ? -2.344 0.674 9.477 1.00 89.31 70 ILE A N 1
ATOM 580 C CA . ILE A 1 70 ? -1.773 1.468 8.386 1.00 89.31 70 ILE A CA 1
ATOM 581 C C . ILE A 1 70 ? -0.329 1.051 8.096 1.00 89.31 70 ILE A C 1
ATOM 583 O O . ILE A 1 70 ? 0.068 1.028 6.929 1.00 89.31 70 ILE A O 1
ATOM 587 N N . GLU A 1 71 ? 0.454 0.714 9.118 1.00 88.31 71 GLU A N 1
ATOM 588 C CA . GLU A 1 71 ? 1.809 0.176 8.960 1.00 88.31 71 GLU A CA 1
ATOM 589 C C . GLU A 1 71 ? 1.796 -1.184 8.256 1.00 88.31 71 GLU A C 1
ATOM 591 O O . GLU A 1 71 ? 2.522 -1.365 7.274 1.00 88.31 71 GLU A O 1
ATOM 596 N N . ASP A 1 72 ? 0.897 -2.084 8.656 1.00 88.69 72 ASP A N 1
ATOM 597 C CA . ASP A 1 72 ? 0.696 -3.373 7.988 1.00 88.69 72 ASP A CA 1
ATOM 598 C C . ASP A 1 72 ? 0.273 -3.187 6.531 1.00 88.69 72 ASP A C 1
ATOM 600 O O . ASP A 1 72 ? 0.850 -3.795 5.630 1.00 88.69 72 ASP A O 1
ATOM 604 N N . LEU A 1 73 ? -0.687 -2.292 6.266 1.00 87.88 73 LEU A N 1
ATOM 605 C CA . LEU A 1 73 ? -1.134 -1.981 4.905 1.00 87.88 73 LEU A CA 1
ATOM 606 C C . LEU A 1 73 ? 0.014 -1.449 4.032 1.00 87.88 73 LEU A C 1
ATOM 608 O O . LEU A 1 73 ? 0.144 -1.812 2.863 1.00 87.88 73 LEU A O 1
ATOM 612 N N . SER A 1 74 ? 0.866 -0.599 4.606 1.00 89.62 74 SER A N 1
ATOM 613 C CA . SER A 1 74 ? 2.046 -0.052 3.926 1.00 89.62 74 SER A CA 1
ATOM 614 C C . SER A 1 74 ? 3.071 -1.134 3.611 1.00 89.62 74 SER A C 1
ATOM 616 O O . SER A 1 74 ? 3.667 -1.137 2.532 1.00 89.62 74 SER A O 1
ATOM 618 N N . THR A 1 75 ? 3.264 -2.062 4.543 1.00 88.50 75 THR A N 1
ATOM 619 C CA . THR A 1 75 ? 4.171 -3.195 4.379 1.00 88.50 75 THR A CA 1
ATOM 620 C C . THR A 1 75 ? 3.659 -4.149 3.304 1.00 88.50 75 THR A C 1
ATOM 622 O O . THR A 1 75 ? 4.424 -4.496 2.408 1.00 88.50 75 THR A O 1
ATOM 625 N N . ALA A 1 76 ? 2.366 -4.482 3.311 1.00 89.50 76 ALA A N 1
ATOM 626 C CA . ALA A 1 76 ? 1.740 -5.337 2.304 1.00 89.50 76 ALA A CA 1
ATOM 627 C C . ALA A 1 76 ? 1.904 -4.770 0.881 1.00 89.50 76 ALA A C 1
ATOM 629 O O . ALA 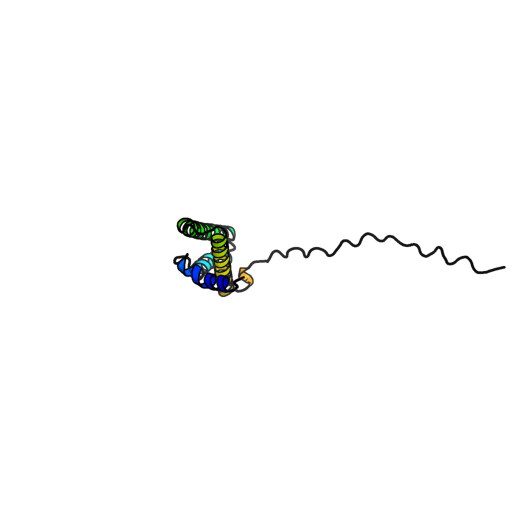A 1 76 ? 2.389 -5.461 -0.011 1.00 89.50 76 ALA A O 1
ATOM 630 N N . VAL A 1 77 ? 1.623 -3.477 0.677 1.00 90.06 77 VAL A N 1
ATOM 631 C CA . VAL A 1 77 ? 1.832 -2.829 -0.633 1.00 90.06 77 VAL A CA 1
ATOM 632 C C . VAL A 1 77 ? 3.301 -2.826 -1.043 1.00 90.06 77 VAL A C 1
ATOM 634 O O . VAL A 1 77 ? 3.613 -3.034 -2.215 1.00 90.06 77 VAL A O 1
ATOM 637 N N . ARG A 1 78 ? 4.226 -2.601 -0.102 1.00 88.88 78 ARG A N 1
ATOM 638 C CA . ARG A 1 78 ? 5.663 -2.656 -0.396 1.00 88.88 78 ARG A CA 1
ATOM 639 C C . ARG A 1 78 ? 6.081 -4.053 -0.857 1.00 88.88 78 ARG A C 1
ATOM 641 O O . ARG A 1 78 ? 6.844 -4.149 -1.814 1.00 88.88 78 ARG A O 1
ATOM 648 N N . LEU A 1 79 ? 5.587 -5.105 -0.209 1.00 89.00 79 LEU A N 1
ATOM 649 C CA . LEU A 1 79 ? 5.866 -6.488 -0.599 1.00 89.00 79 LEU A CA 1
ATOM 650 C C . LEU A 1 79 ? 5.323 -6.796 -1.998 1.00 89.00 79 LEU A C 1
ATOM 652 O O . LEU A 1 79 ? 6.058 -7.335 -2.819 1.00 89.00 79 LEU A O 1
ATOM 656 N N . GLU A 1 80 ? 4.101 -6.366 -2.314 1.00 91.62 80 GLU A N 1
ATOM 657 C CA . GLU A 1 80 ? 3.523 -6.521 -3.656 1.00 91.62 80 GLU A CA 1
ATOM 658 C C . GLU A 1 80 ? 4.307 -5.744 -4.725 1.00 91.62 80 GLU A C 1
ATOM 660 O O . GLU A 1 80 ? 4.575 -6.253 -5.812 1.00 91.62 80 GLU A O 1
ATOM 665 N N . LEU A 1 81 ? 4.756 -4.523 -4.420 1.00 88.88 81 LEU A N 1
ATOM 666 C CA . LEU A 1 81 ? 5.609 -3.751 -5.329 1.00 88.88 81 LEU A CA 1
ATOM 667 C C . LEU A 1 81 ? 6.951 -4.441 -5.593 1.00 88.88 81 LEU A C 1
ATOM 669 O O . LEU A 1 81 ? 7.411 -4.449 -6.736 1.00 88.88 81 LEU A O 1
ATOM 673 N N . ILE A 1 82 ? 7.566 -5.026 -4.561 1.00 87.62 82 ILE A N 1
ATOM 674 C CA . ILE A 1 82 ? 8.793 -5.822 -4.698 1.00 87.62 82 ILE A CA 1
ATOM 675 C C . ILE A 1 82 ? 8.517 -7.088 -5.513 1.00 87.62 82 ILE A C 1
ATOM 677 O O . ILE A 1 82 ? 9.326 -7.441 -6.364 1.00 87.62 82 ILE A O 1
ATOM 681 N N . ALA A 1 83 ? 7.378 -7.749 -5.312 1.00 88.62 83 ALA A N 1
ATOM 682 C CA . ALA A 1 83 ? 7.007 -8.927 -6.089 1.00 88.62 83 ALA A CA 1
ATOM 683 C C . ALA A 1 83 ? 6.820 -8.604 -7.583 1.00 88.62 83 ALA A C 1
ATOM 685 O O . ALA A 1 83 ? 7.163 -9.423 -8.431 1.00 88.62 83 ALA A O 1
ATOM 686 N N . ILE A 1 84 ? 6.312 -7.410 -7.917 1.00 87.00 84 ILE A N 1
ATOM 687 C CA . ILE A 1 84 ? 6.079 -6.996 -9.310 1.00 87.00 84 ILE A CA 1
ATOM 688 C C . ILE A 1 84 ? 7.352 -6.455 -9.983 1.00 87.00 84 ILE A C 1
ATOM 690 O O . ILE A 1 84 ? 7.639 -6.827 -11.117 1.00 87.00 84 ILE A O 1
ATOM 694 N N . ARG A 1 85 ? 8.100 -5.554 -9.328 1.00 83.62 85 ARG A N 1
ATOM 695 C CA . ARG A 1 85 ? 9.249 -4.837 -9.934 1.00 83.62 85 ARG A CA 1
ATOM 696 C C . ARG A 1 85 ? 10.619 -5.329 -9.451 1.00 83.62 85 ARG A C 1
ATOM 698 O O . ARG A 1 85 ? 11.644 -4.800 -9.879 1.00 83.62 85 ARG A O 1
ATOM 705 N N . GLY A 1 86 ? 10.665 -6.295 -8.539 1.00 78.75 86 GLY A N 1
ATOM 706 C CA . GLY A 1 86 ? 11.891 -6.708 -7.858 1.00 78.75 86 GLY A CA 1
ATOM 707 C C . GLY A 1 86 ? 12.408 -5.660 -6.863 1.00 78.75 86 GLY A C 1
ATOM 708 O O . GLY A 1 86 ? 11.727 -4.697 -6.505 1.00 78.75 86 GLY A O 1
ATOM 709 N N . SER A 1 87 ? 13.659 -5.815 -6.420 1.00 66.31 87 SER A N 1
ATOM 710 C CA . SER A 1 87 ? 14.314 -4.908 -5.458 1.00 66.31 87 SER A CA 1
ATOM 711 C C . SER A 1 87 ? 14.466 -3.464 -5.963 1.00 66.31 87 SER A C 1
ATOM 713 O O . SER A 1 87 ? 14.566 -2.540 -5.155 1.00 66.31 87 SER A O 1
ATOM 715 N N . ALA A 1 88 ? 14.389 -3.242 -7.280 1.00 60.66 88 ALA A N 1
ATOM 716 C CA . ALA A 1 88 ? 14.364 -1.916 -7.899 1.00 60.66 88 ALA A CA 1
ATOM 717 C C . ALA A 1 88 ? 13.140 -1.068 -7.480 1.00 60.66 88 ALA A C 1
ATOM 719 O O . ALA A 1 88 ? 13.153 0.158 -7.615 1.00 60.66 88 ALA A O 1
ATOM 720 N N . ALA A 1 89 ? 12.096 -1.697 -6.923 1.00 58.44 89 ALA A N 1
ATOM 721 C CA . ALA A 1 89 ? 10.908 -1.030 -6.395 1.00 58.44 89 ALA A CA 1
ATOM 722 C C . ALA A 1 89 ? 11.190 -0.087 -5.214 1.00 58.44 89 ALA A C 1
ATOM 724 O O . ALA A 1 89 ? 10.453 0.878 -5.017 1.00 58.44 89 ALA A O 1
ATOM 725 N N . LEU A 1 90 ? 12.243 -0.354 -4.433 1.00 59.12 90 LEU A N 1
ATOM 726 C CA . LEU A 1 90 ? 12.575 0.415 -3.230 1.00 59.12 90 LEU A CA 1
ATOM 727 C C . LEU A 1 90 ? 13.216 1.778 -3.544 1.00 59.12 90 LEU A C 1
ATOM 729 O O . LEU A 1 90 ? 13.329 2.619 -2.653 1.00 59.12 90 LEU A O 1
ATOM 733 N N . GLY A 1 91 ? 13.606 2.013 -4.804 1.00 56.28 91 GLY A N 1
ATOM 734 C CA . GLY A 1 91 ? 14.450 3.145 -5.177 1.00 56.28 91 GLY A CA 1
ATOM 735 C C . GLY A 1 91 ? 15.830 3.070 -4.507 1.00 56.28 91 GLY A C 1
ATOM 736 O O . GLY A 1 91 ? 16.126 2.116 -3.786 1.00 56.28 91 GLY A O 1
ATOM 737 N N . PRO A 1 92 ? 16.713 4.058 -4.729 1.00 51.84 92 PRO A N 1
ATOM 738 C CA . PRO A 1 92 ? 17.905 4.182 -3.907 1.00 51.84 92 PRO A CA 1
ATOM 739 C C . PRO A 1 92 ? 17.454 4.396 -2.461 1.00 51.84 92 PRO A C 1
ATOM 741 O O . PRO A 1 92 ? 16.856 5.424 -2.136 1.00 51.84 92 PRO A O 1
ATOM 744 N N . VAL A 1 93 ? 17.718 3.413 -1.600 1.00 46.56 93 VAL A N 1
ATOM 745 C CA . VAL A 1 93 ? 17.612 3.603 -0.155 1.00 46.56 93 VAL A CA 1
ATOM 746 C C . VAL A 1 93 ? 18.553 4.762 0.164 1.00 46.56 93 VAL A C 1
ATOM 748 O O . VAL A 1 93 ? 19.733 4.662 -0.187 1.00 46.56 93 VAL A O 1
ATOM 751 N N . PRO A 1 94 ? 18.089 5.876 0.763 1.00 46.16 94 PRO A N 1
ATOM 752 C CA . PRO A 1 94 ? 19.016 6.857 1.288 1.00 46.16 94 PRO A CA 1
ATOM 753 C C . PRO A 1 94 ? 19.874 6.098 2.289 1.00 46.16 94 PRO A C 1
ATOM 755 O O . PRO A 1 94 ? 19.385 5.664 3.334 1.00 46.16 94 PRO A O 1
ATOM 758 N N . VAL A 1 95 ? 21.130 5.852 1.922 1.00 47.84 95 VAL A N 1
ATOM 759 C CA . VAL A 1 95 ? 22.114 5.300 2.837 1.00 47.84 95 VAL A CA 1
ATOM 760 C C . VAL A 1 95 ? 22.141 6.317 3.961 1.00 47.84 95 VAL A C 1
ATOM 762 O O . VAL A 1 95 ? 22.613 7.437 3.765 1.00 47.84 95 VAL A O 1
ATOM 765 N N . LYS A 1 96 ? 21.535 5.983 5.107 1.00 48.41 96 LYS A N 1
ATOM 766 C CA . LYS A 1 96 ? 21.776 6.739 6.333 1.00 48.41 96 LYS A CA 1
ATOM 767 C C . LYS A 1 96 ? 23.297 6.802 6.410 1.00 48.41 96 LYS A C 1
ATOM 769 O O . LYS A 1 96 ? 23.891 5.719 6.420 1.00 48.41 96 LYS A O 1
ATOM 774 N N . PRO A 1 97 ? 23.929 7.989 6.364 1.00 43.75 97 PRO A N 1
ATOM 775 C CA . PRO A 1 97 ? 25.362 8.053 6.555 1.00 43.75 97 PRO A CA 1
ATOM 776 C C . PRO A 1 97 ? 25.622 7.298 7.849 1.00 43.75 97 PRO A C 1
ATOM 778 O O . PRO A 1 97 ? 25.010 7.597 8.880 1.00 43.75 97 PRO A O 1
ATOM 781 N N . LEU A 1 98 ? 26.401 6.220 7.734 1.00 49.38 98 LEU A N 1
ATOM 782 C CA . LEU A 1 98 ? 26.833 5.434 8.873 1.00 49.38 98 LEU A CA 1
ATOM 783 C C . LEU A 1 98 ? 27.321 6.463 9.898 1.00 4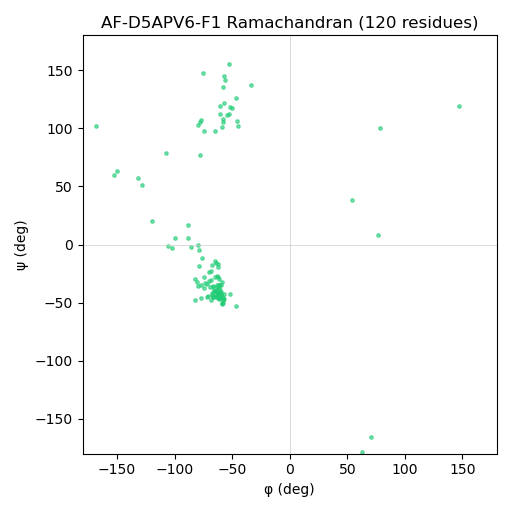9.38 98 LEU A C 1
ATOM 785 O O . LEU A 1 98 ? 28.098 7.331 9.491 1.00 49.38 98 LEU A O 1
ATOM 789 N N . PRO A 1 99 ? 26.828 6.467 11.152 1.00 46.06 99 PRO A N 1
ATOM 790 C CA . PRO A 1 99 ? 27.343 7.394 12.142 1.00 46.06 99 PRO A CA 1
ATOM 791 C C . PRO A 1 99 ? 28.850 7.202 12.144 1.00 46.06 99 PRO A C 1
ATOM 793 O O . PRO A 1 99 ? 29.336 6.108 12.436 1.00 46.06 99 PRO A O 1
ATOM 796 N N . THR A 1 100 ? 29.567 8.225 11.684 1.00 48.50 100 THR A N 1
ATOM 797 C CA . THR A 1 100 ? 31.016 8.216 11.624 1.00 48.50 100 THR A CA 1
ATOM 798 C C . THR A 1 100 ? 31.458 7.892 13.038 1.00 48.50 100 THR A C 1
ATOM 800 O O . THR A 1 100 ? 31.179 8.648 13.971 1.00 48.50 100 THR A O 1
ATOM 803 N N . ALA A 1 101 ? 32.024 6.699 13.207 1.00 54.19 101 ALA A N 1
ATOM 804 C CA . ALA A 1 101 ? 32.525 6.228 14.483 1.00 54.19 101 ALA A CA 1
ATOM 805 C C . ALA A 1 101 ? 33.491 7.285 15.065 1.00 54.19 101 ALA A C 1
ATOM 807 O O . ALA A 1 101 ? 34.025 8.119 14.327 1.00 54.19 101 ALA A O 1
ATOM 808 N N . PRO A 1 102 ? 33.655 7.292 16.394 1.00 48.97 102 PRO A N 1
ATOM 809 C CA . PRO A 1 102 ? 33.827 8.486 17.210 1.00 48.97 102 PRO A CA 1
ATOM 810 C C . PRO A 1 102 ? 35.004 9.337 16.747 1.00 48.97 102 PRO A C 1
ATOM 812 O O . PRO A 1 102 ? 36.064 8.812 16.400 1.00 48.97 102 PRO A O 1
ATOM 815 N N . GLN A 1 103 ? 34.823 10.660 16.806 1.00 52.00 103 GLN A N 1
ATOM 816 C CA . GLN A 1 103 ? 35.923 11.616 16.758 1.00 52.00 103 GLN A CA 1
ATOM 817 C C . GLN A 1 103 ? 37.017 11.133 17.716 1.00 52.00 103 GLN A C 1
ATOM 819 O O . GLN A 1 103 ? 36.859 11.196 18.934 1.00 52.00 103 GLN A O 1
ATOM 824 N N . LYS A 1 104 ? 38.122 10.616 17.166 1.00 47.59 104 LYS A N 1
ATOM 825 C CA . LYS A 1 104 ? 39.360 10.487 17.926 1.00 47.59 104 LYS A CA 1
ATOM 826 C C . LYS A 1 104 ? 39.734 11.912 18.334 1.00 47.59 104 LYS A C 1
ATOM 828 O O . LYS A 1 104 ? 39.916 12.734 17.431 1.00 47.59 104 LYS A O 1
ATOM 833 N N . PRO A 1 105 ? 39.823 12.241 19.632 1.00 48.47 105 PRO A N 1
ATOM 834 C CA . PRO A 1 105 ? 40.396 13.513 20.017 1.00 48.47 105 PRO A CA 1
ATOM 835 C C . PRO A 1 105 ? 41.817 13.588 19.457 1.00 48.47 105 PRO A C 1
ATOM 837 O O . PRO A 1 105 ? 42.571 12.611 19.487 1.00 48.47 105 PRO A O 1
ATOM 840 N N . SER A 1 106 ? 42.110 14.755 18.886 1.00 49.97 106 SER A N 1
ATOM 841 C CA . SER A 1 106 ? 43.393 15.183 18.348 1.00 49.97 106 SER A CA 1
ATOM 842 C C . SER A 1 106 ? 44.579 14.622 19.119 1.00 49.97 106 SER A C 1
ATOM 844 O O . SER A 1 106 ? 44.608 14.639 20.350 1.00 49.97 106 SER A O 1
ATOM 846 N N . ALA A 1 107 ? 45.580 14.186 18.357 1.00 47.25 107 ALA A N 1
ATOM 847 C CA . ALA A 1 107 ? 46.895 13.804 18.832 1.00 47.25 107 ALA A CA 1
ATOM 848 C C . ALA A 1 107 ? 47.444 14.830 19.837 1.00 47.25 107 ALA A C 1
ATOM 850 O O . ALA A 1 107 ? 47.955 15.883 19.463 1.00 47.25 107 ALA A O 1
ATOM 851 N N . THR A 1 108 ? 47.365 14.499 21.124 1.00 47.06 108 THR A N 1
ATOM 852 C CA . THR A 1 108 ? 48.295 15.045 22.104 1.00 47.06 108 THR A CA 1
ATOM 853 C C . THR A 1 108 ? 49.560 14.220 21.950 1.00 47.06 108 THR A C 1
ATOM 855 O O . THR A 1 108 ? 49.612 13.054 22.339 1.00 47.06 108 THR A O 1
ATOM 858 N N . VAL A 1 109 ? 50.545 14.809 21.282 1.00 50.16 109 VAL A N 1
ATOM 859 C CA . VAL A 1 109 ? 51.916 14.312 21.237 1.00 50.16 109 VAL A CA 1
ATOM 860 C C . VAL A 1 109 ? 52.409 14.264 22.682 1.00 50.16 109 VAL A C 1
ATOM 862 O O . VAL A 1 109 ? 52.729 15.291 23.271 1.00 50.16 109 VAL A O 1
ATOM 865 N N . PHE A 1 110 ? 52.411 13.076 23.283 1.00 44.94 110 PHE A N 1
ATOM 866 C CA . PHE A 1 110 ? 53.180 12.828 24.494 1.00 44.94 110 PHE A CA 1
ATOM 867 C C . PHE A 1 110 ? 54.644 12.737 24.067 1.00 44.94 110 PHE A C 1
ATOM 869 O O . PHE A 1 110 ? 55.098 11.720 23.540 1.00 44.94 110 PHE A O 1
ATOM 876 N N . ASP A 1 111 ? 55.354 13.848 24.230 1.00 48.25 111 ASP A N 1
ATOM 877 C CA . ASP A 1 111 ? 56.795 13.946 24.043 1.00 48.25 111 ASP A CA 1
ATOM 878 C C . ASP A 1 111 ? 57.495 13.081 25.109 1.00 48.25 111 ASP A C 1
ATOM 880 O O . ASP A 1 111 ? 57.638 13.461 26.270 1.00 48.25 111 ASP A O 1
ATOM 884 N N . LEU A 1 112 ? 57.875 11.861 24.725 1.00 49.44 112 LEU A N 1
ATOM 885 C CA . LEU A 1 112 ? 58.639 10.922 25.556 1.00 49.44 112 LEU A CA 1
ATOM 886 C C . LEU A 1 112 ? 60.160 11.109 25.405 1.00 49.44 112 LEU A C 1
ATOM 888 O O . LEU A 1 112 ? 60.940 10.247 25.817 1.00 49.44 112 LEU A O 1
ATOM 892 N N . THR A 1 113 ? 60.619 12.239 24.859 1.00 47.69 113 THR A N 1
ATOM 893 C CA . THR A 1 113 ? 62.050 12.480 24.611 1.00 47.69 113 THR A CA 1
ATOM 894 C C . THR A 1 113 ? 62.799 13.050 25.827 1.00 47.69 113 THR A C 1
ATOM 896 O O . THR A 1 113 ? 64.023 13.171 25.798 1.00 47.69 113 THR A O 1
ATOM 899 N N . ALA A 1 114 ? 62.118 13.316 26.948 1.00 52.34 114 ALA A N 1
ATOM 900 C CA . ALA A 1 114 ? 62.716 13.940 28.136 1.00 52.34 114 ALA A CA 1
ATOM 901 C C . ALA A 1 114 ? 63.352 12.981 29.174 1.00 52.34 114 ALA A C 1
ATOM 903 O O . ALA A 1 114 ? 63.812 13.443 30.215 1.00 52.34 114 ALA A O 1
ATOM 904 N N . CYS A 1 115 ? 63.452 11.666 28.923 1.00 46.72 115 CYS A N 1
ATOM 905 C CA . CYS A 1 115 ? 64.040 10.718 29.897 1.00 46.72 115 CYS A CA 1
ATOM 906 C C . CYS A 1 115 ? 65.280 9.942 29.421 1.00 46.72 115 CYS A C 1
ATOM 908 O O . CYS A 1 115 ? 65.644 8.933 30.027 1.00 46.72 115 CYS A O 1
ATOM 910 N N . ARG A 1 116 ? 65.998 10.409 28.391 1.00 48.06 116 ARG A N 1
ATOM 911 C CA . ARG A 1 116 ? 67.252 9.760 27.957 1.00 48.06 116 ARG A CA 1
ATOM 912 C C . ARG A 1 116 ? 68.435 10.721 27.835 1.00 48.06 116 ARG A C 1
ATOM 914 O O . ARG A 1 116 ? 69.130 10.731 26.827 1.00 48.06 116 ARG A O 1
ATOM 921 N N . ARG A 1 117 ? 68.699 11.512 28.882 1.00 51.28 117 ARG A N 1
ATOM 922 C CA . ARG A 1 117 ? 69.996 12.196 29.055 1.00 51.28 117 ARG A CA 1
ATOM 923 C C . ARG A 1 117 ? 70.333 12.466 30.524 1.00 51.28 117 ARG A C 1
ATOM 925 O O . ARG A 1 117 ? 70.508 13.599 30.940 1.00 51.28 117 ARG A O 1
ATOM 932 N N . ALA A 1 118 ? 70.420 11.403 31.316 1.00 52.28 118 ALA A N 1
ATOM 933 C CA . ALA A 1 118 ? 71.064 11.443 32.630 1.00 52.28 118 ALA A CA 1
ATOM 934 C C . ALA A 1 118 ? 71.662 10.064 32.945 1.00 52.28 118 ALA A C 1
ATOM 936 O O . ALA A 1 118 ? 71.190 9.350 33.826 1.00 52.28 118 ALA A O 1
ATOM 937 N N . ARG A 1 119 ? 72.638 9.641 32.133 1.00 46.69 119 ARG A N 1
ATOM 938 C CA . ARG A 1 119 ? 73.572 8.546 32.437 1.00 46.69 119 ARG A CA 1
ATOM 939 C C . ARG A 1 119 ? 74.703 8.554 31.400 1.00 46.69 119 ARG A C 1
ATOM 941 O O . ARG A 1 119 ? 74.500 8.096 30.281 1.00 46.69 119 ARG A O 1
ATOM 948 N N . GLY A 1 120 ? 75.869 9.082 31.778 1.00 34.53 120 GLY A N 1
ATOM 949 C CA . GLY A 1 120 ? 77.128 8.865 31.057 1.00 34.53 120 GLY A CA 1
ATOM 950 C C . GLY A 1 120 ? 78.108 10.042 31.086 1.00 34.53 120 GLY A C 1
ATOM 951 O O . GLY A 1 120 ? 77.796 11.081 30.518 1.00 34.53 120 GLY A O 1
ATOM 952 N N . ALA A 1 121 ? 79.292 9.771 31.651 1.00 39.31 121 ALA A N 1
ATOM 953 C CA . ALA A 1 121 ? 80.533 10.562 31.728 1.00 39.31 121 ALA A CA 1
ATOM 954 C C . ALA A 1 121 ? 80.528 11.682 32.792 1.00 39.31 121 ALA A C 1
ATOM 956 O O . ALA A 1 121 ? 79.759 12.629 32.682 1.00 39.31 121 ALA A O 1
ATOM 957 N N . ALA A 1 122 ? 81.150 11.463 33.958 1.00 41.94 122 ALA A N 1
ATOM 958 C CA . ALA A 1 122 ? 82.604 11.424 34.230 1.00 41.94 122 ALA A CA 1
ATOM 959 C C . ALA A 1 122 ? 83.192 12.834 34.347 1.00 41.94 122 ALA A C 1
ATOM 961 O O . ALA A 1 122 ? 83.055 13.601 33.372 1.00 41.94 122 ALA A O 1
#

Secondary structure (DSSP, 8-state):
--THHHHTGGGHHHHH-TT--HHHHHHHHHHHHHTT-HHHHHHHHHHHHHHHHHHHHHTT--HHHHHHHHHHHHHHHHHHHHHHHGGGGG-S---PPP--------------GGGS-SS---

Nearest PDB structures (foldseek):
  1yxr-assembly1_A  TM=3.726E-01  e=6.963E+00  Homo sapiens

Sequence (122 aa):
MDDDKLFVIWGTREKLLPGFDERAFARSLVPLLDRGDRAGATALWRNWRERAVRVLERKRLPDLMRQHCIEDLSTAVRLELIAIRGSAALGPVPVKPLPTAPQKPSATVFDLTACRRARGAA